Protein AF-R6CWD0-F1 (afdb_monomer)

Structure (mmCIF, N/CA/C/O backbone):
data_AF-R6CWD0-F1
#
_entry.id   AF-R6CWD0-F1
#
loop_
_atom_site.group_PDB
_atom_site.id
_atom_site.type_symbol
_atom_site.label_atom_id
_atom_site.label_alt_id
_atom_site.label_comp_id
_atom_site.label_asym_id
_atom_site.label_entity_id
_atom_site.label_seq_id
_atom_site.pdbx_PDB_ins_code
_atom_site.Cartn_x
_atom_site.Cartn_y
_atom_site.Cartn_z
_atom_site.occupancy
_atom_site.B_iso_or_equiv
_atom_site.auth_seq_id
_atom_site.auth_comp_id
_atom_site.auth_asym_id
_atom_site.auth_atom_id
_atom_site.pdbx_PDB_model_num
ATOM 1 N N . MET A 1 1 ? -13.264 2.470 12.936 1.00 75.94 1 MET A N 1
ATOM 2 C CA . MET A 1 1 ? -13.273 1.839 11.594 1.00 75.94 1 MET A CA 1
ATOM 3 C C . MET A 1 1 ? -12.064 2.262 10.754 1.00 75.94 1 MET A C 1
ATOM 5 O O . MET A 1 1 ? -11.266 1.395 10.431 1.00 75.94 1 MET A O 1
ATOM 9 N N . ILE A 1 2 ? -11.847 3.561 10.481 1.00 90.50 2 ILE A N 1
ATOM 10 C CA . ILE A 1 2 ? -10.693 4.047 9.684 1.00 90.50 2 ILE A CA 1
ATOM 11 C C . ILE A 1 2 ? -9.314 3.658 10.255 1.00 90.50 2 ILE A C 1
ATOM 13 O O . ILE A 1 2 ? -8.364 3.412 9.517 1.00 90.50 2 ILE A O 1
ATOM 17 N N . GLU A 1 3 ? -9.213 3.542 11.579 1.00 93.00 3 GLU A N 1
ATOM 18 C CA . GLU A 1 3 ? -7.968 3.185 12.265 1.00 93.00 3 GLU A CA 1
ATOM 19 C C . GLU A 1 3 ? -7.452 1.784 11.914 1.00 93.00 3 GLU A C 1
ATOM 21 O O . GLU A 1 3 ? -6.243 1.574 11.936 1.00 93.00 3 GLU A O 1
ATOM 26 N N . LEU A 1 4 ? -8.337 0.840 11.566 1.00 95.62 4 LEU A N 1
ATOM 27 C CA . LEU A 1 4 ? -7.932 -0.504 11.142 1.00 95.62 4 LEU A CA 1
ATOM 28 C C . LEU A 1 4 ? -7.201 -0.446 9.797 1.00 95.62 4 LEU A C 1
ATOM 30 O O . LEU A 1 4 ? -6.088 -0.956 9.691 1.00 95.62 4 LEU A O 1
ATOM 34 N N . TYR A 1 5 ? -7.759 0.286 8.828 1.00 97.19 5 TYR A N 1
ATOM 35 C CA . TYR A 1 5 ? -7.121 0.523 7.531 1.00 97.19 5 TYR A CA 1
ATOM 36 C C . TYR A 1 5 ? -5.770 1.225 7.684 1.00 97.19 5 TYR A C 1
ATOM 38 O O . TYR A 1 5 ? -4.818 0.860 7.000 1.00 97.19 5 TYR A O 1
ATOM 46 N N . ALA A 1 6 ? -5.667 2.212 8.584 1.00 97.38 6 ALA A N 1
ATOM 47 C CA . ALA A 1 6 ? -4.416 2.929 8.834 1.00 97.38 6 ALA A CA 1
ATOM 48 C C . ALA A 1 6 ? -3.348 2.035 9.487 1.00 97.38 6 ALA A C 1
ATOM 50 O O . ALA A 1 6 ? -2.187 2.068 9.082 1.00 97.38 6 ALA A O 1
ATOM 51 N N . LYS A 1 7 ? -3.724 1.227 10.488 1.00 96.38 7 LYS A N 1
ATOM 52 C CA . LYS A 1 7 ? -2.813 0.273 11.143 1.00 96.38 7 LYS A CA 1
ATOM 53 C C . LYS A 1 7 ? -2.303 -0.770 10.152 1.00 96.38 7 LYS A C 1
ATOM 55 O O . LYS A 1 7 ? -1.102 -1.019 10.103 1.00 96.38 7 LYS A O 1
ATOM 60 N N . GLU A 1 8 ? -3.193 -1.331 9.335 1.00 97.69 8 GLU A N 1
ATOM 61 C CA . GLU A 1 8 ? -2.829 -2.304 8.302 1.00 97.69 8 GLU A CA 1
ATOM 62 C C . GLU A 1 8 ? -1.923 -1.684 7.224 1.00 97.69 8 GLU A C 1
ATOM 64 O O . GLU A 1 8 ? -0.911 -2.284 6.865 1.00 97.69 8 GLU A O 1
ATOM 69 N N . PHE A 1 9 ? -2.218 -0.457 6.774 1.00 98.25 9 PHE A N 1
ATOM 70 C CA . PHE A 1 9 ? -1.384 0.270 5.809 1.00 98.25 9 PHE A CA 1
ATOM 71 C C . PHE A 1 9 ? 0.041 0.497 6.333 1.00 98.25 9 PHE A C 1
ATOM 73 O O . PHE A 1 9 ? 1.012 0.193 5.637 1.00 98.25 9 PHE A O 1
ATOM 80 N N . VAL A 1 10 ? 0.177 0.976 7.577 1.00 98.12 10 VAL A N 1
ATOM 81 C CA . VAL A 1 10 ? 1.486 1.187 8.220 1.00 98.12 10 VAL A CA 1
ATOM 82 C C . VAL A 1 10 ? 2.232 -0.140 8.382 1.00 98.12 10 VAL A C 1
ATOM 84 O O . VAL A 1 10 ? 3.405 -0.229 8.019 1.00 98.12 10 VAL A O 1
ATOM 87 N N . ALA A 1 11 ? 1.561 -1.189 8.867 1.00 97.94 11 ALA A N 1
ATOM 88 C CA . ALA A 1 11 ? 2.179 -2.498 9.071 1.00 97.94 11 ALA A CA 1
ATOM 89 C C . ALA A 1 11 ? 2.714 -3.101 7.761 1.00 97.94 11 ALA A C 1
ATOM 91 O O . ALA A 1 11 ? 3.857 -3.564 7.716 1.00 97.94 11 ALA A O 1
ATOM 92 N N . ILE A 1 12 ? 1.920 -3.056 6.686 1.00 98.31 12 ILE A N 1
ATOM 93 C CA . ILE A 1 12 ? 2.325 -3.564 5.370 1.00 98.31 12 ILE A CA 1
ATOM 94 C C . ILE A 1 12 ? 3.450 -2.713 4.784 1.00 98.31 12 ILE A C 1
ATOM 9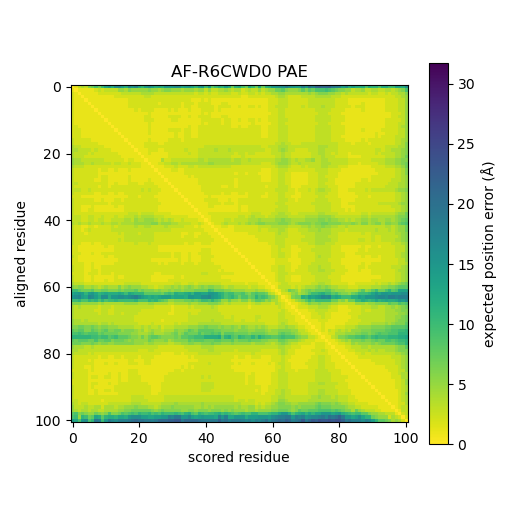6 O O . ILE A 1 12 ? 4.443 -3.269 4.320 1.00 98.31 12 ILE A O 1
ATOM 100 N N . GLY A 1 13 ? 3.355 -1.383 4.830 1.00 98.31 13 GLY A N 1
ATOM 101 C CA . GLY A 1 13 ? 4.413 -0.539 4.278 1.00 98.31 13 GLY A CA 1
ATOM 102 C C . GLY A 1 13 ? 5.751 -0.702 5.011 1.00 98.31 13 GLY A C 1
ATOM 103 O O . GLY A 1 13 ? 6.777 -0.833 4.349 1.00 98.31 13 GLY A O 1
ATOM 104 N N . ARG A 1 14 ? 5.754 -0.840 6.348 1.00 98.06 14 ARG A N 1
ATOM 105 C CA . ARG A 1 14 ? 6.967 -1.170 7.128 1.00 98.06 14 ARG A CA 1
ATOM 106 C C . ARG A 1 14 ? 7.500 -2.571 6.824 1.00 98.06 14 ARG A C 1
ATOM 108 O O . ARG A 1 14 ? 8.710 -2.791 6.798 1.00 98.06 14 ARG A O 1
ATOM 115 N N . TYR A 1 15 ? 6.621 -3.542 6.579 1.00 98.25 15 TYR A N 1
ATOM 116 C CA . TYR A 1 15 ? 7.036 -4.865 6.109 1.00 98.25 15 TYR A CA 1
ATOM 117 C C . TYR A 1 15 ? 7.747 -4.787 4.749 1.00 98.25 15 TYR A C 1
ATOM 119 O O . TYR A 1 15 ? 8.825 -5.356 4.605 1.00 98.25 15 TYR A O 1
ATOM 127 N N . LEU A 1 16 ? 7.203 -4.038 3.786 1.00 98.19 16 LEU A N 1
ATOM 128 C CA . LEU A 1 16 ? 7.806 -3.866 2.459 1.00 98.19 16 LEU A CA 1
ATOM 129 C C . LEU A 1 16 ? 9.111 -3.062 2.495 1.00 98.19 16 LEU A C 1
ATOM 131 O O . LEU A 1 16 ? 10.048 -3.386 1.767 1.00 98.19 16 LEU A O 1
ATOM 135 N N . GLU A 1 17 ? 9.191 -2.052 3.358 1.00 97.94 17 GLU A N 1
ATOM 136 C CA . GLU A 1 17 ? 10.416 -1.292 3.614 1.00 97.94 17 GLU A CA 1
ATOM 137 C C . GLU A 1 17 ? 11.551 -2.201 4.092 1.00 97.94 17 GLU A C 1
ATOM 139 O O . GLU A 1 17 ? 12.626 -2.193 3.497 1.00 97.94 17 GLU A O 1
ATOM 144 N N . ARG A 1 18 ? 11.289 -3.077 5.071 1.00 98.06 18 ARG A N 1
ATOM 145 C CA . ARG A 1 18 ? 12.274 -4.070 5.540 1.00 98.06 18 ARG A CA 1
ATOM 146 C C . ARG A 1 18 ? 12.693 -5.078 4.467 1.00 98.06 18 ARG A C 1
ATOM 148 O O . ARG A 1 18 ? 13.769 -5.651 4.570 1.00 98.06 18 ARG A O 1
ATOM 155 N N . GLN A 1 19 ? 11.871 -5.289 3.440 1.00 97.25 19 GLN A N 1
ATOM 156 C CA . GLN A 1 19 ? 12.207 -6.127 2.283 1.00 97.25 19 GLN A CA 1
ATOM 157 C C . GLN A 1 19 ? 12.980 -5.382 1.184 1.00 97.25 19 GLN A C 1
ATOM 159 O O . GLN A 1 19 ? 13.214 -5.956 0.122 1.00 97.25 19 GLN A O 1
ATOM 164 N N . GLY A 1 20 ? 13.325 -4.105 1.377 1.00 96.88 20 GLY A N 1
ATOM 165 C CA . GLY A 1 20 ? 13.997 -3.302 0.353 1.00 96.88 20 GLY A CA 1
ATOM 166 C C . GLY A 1 20 ? 13.109 -2.972 -0.853 1.00 96.88 20 GLY A C 1
ATOM 167 O O . GLY A 1 20 ? 13.612 -2.635 -1.921 1.00 96.88 20 GLY A O 1
ATOM 168 N N . LYS A 1 21 ? 11.776 -3.054 -0.715 1.00 96.69 21 LYS A N 1
ATOM 169 C CA . LYS A 1 21 ? 10.821 -2.813 -1.817 1.00 96.69 21 LYS A CA 1
ATOM 170 C C . LYS A 1 21 ? 10.441 -1.340 -2.002 1.00 96.69 21 LYS A C 1
ATOM 172 O O . LYS A 1 21 ? 9.514 -1.032 -2.755 1.00 96.69 21 LYS A O 1
ATOM 177 N N . VAL A 1 22 ? 11.138 -0.426 -1.327 1.00 97.31 22 VAL A N 1
ATOM 178 C CA . VAL A 1 22 ? 10.901 1.019 -1.418 1.00 97.31 22 VAL A CA 1
ATOM 179 C C . VAL A 1 22 ? 11.746 1.621 -2.531 1.00 97.31 22 VAL A C 1
ATOM 181 O O . VAL A 1 22 ? 12.965 1.484 -2.558 1.00 97.31 22 VAL A O 1
ATOM 184 N N . ARG A 1 23 ? 11.087 2.314 -3.460 1.00 95.00 23 ARG A N 1
ATOM 185 C CA . ARG A 1 23 ? 11.712 2.992 -4.597 1.00 95.00 23 ARG A CA 1
ATOM 186 C C . ARG A 1 23 ? 11.067 4.361 -4.788 1.00 95.00 23 ARG A C 1
ATOM 188 O O . ARG A 1 23 ? 9.849 4.467 -4.913 1.00 95.00 23 ARG A O 1
ATOM 195 N N . LYS A 1 24 ? 11.890 5.416 -4.821 1.00 93.94 24 LYS A N 1
ATOM 196 C CA . LYS A 1 24 ? 11.461 6.813 -5.051 1.00 93.94 24 LYS A CA 1
ATOM 197 C C . LYS A 1 24 ? 10.291 7.257 -4.148 1.00 93.94 24 LYS A C 1
ATOM 199 O O . LYS A 1 24 ? 9.333 7.850 -4.632 1.00 93.94 24 LYS A O 1
ATOM 204 N N . GLY A 1 25 ? 10.345 6.927 -2.855 1.00 96.81 25 GLY A N 1
ATOM 205 C CA . GLY A 1 25 ? 9.312 7.308 -1.879 1.00 96.81 25 GLY A CA 1
ATOM 206 C C . GLY A 1 25 ? 8.032 6.462 -1.904 1.00 96.81 25 GLY A C 1
ATOM 207 O O . GLY A 1 25 ? 7.060 6.817 -1.241 1.00 96.81 25 GLY A O 1
ATOM 208 N N . TYR A 1 26 ? 8.018 5.341 -2.634 1.00 98.19 26 TYR A N 1
ATOM 209 C CA . TYR A 1 26 ? 6.895 4.404 -2.656 1.00 98.19 26 TYR A CA 1
ATOM 210 C C . TYR A 1 26 ? 7.349 2.982 -2.344 1.00 98.19 26 TYR A C 1
ATOM 212 O O . TYR A 1 26 ? 8.337 2.520 -2.913 1.00 98.19 26 TYR A O 1
ATOM 220 N N . ALA A 1 27 ? 6.597 2.256 -1.518 1.00 98.25 27 ALA A N 1
ATOM 221 C CA . ALA A 1 27 ? 6.726 0.803 -1.442 1.00 98.25 27 ALA A CA 1
ATOM 222 C C . ALA A 1 27 ? 5.936 0.157 -2.589 1.00 98.25 27 ALA A C 1
ATOM 224 O O . ALA A 1 27 ? 4.771 0.492 -2.818 1.00 98.25 27 ALA A O 1
ATOM 225 N N . LEU A 1 28 ? 6.583 -0.750 -3.325 1.00 97.75 28 LEU A N 1
ATOM 226 C CA . LEU A 1 28 ? 6.017 -1.394 -4.513 1.00 97.75 28 LEU A CA 1
ATOM 227 C C . LEU A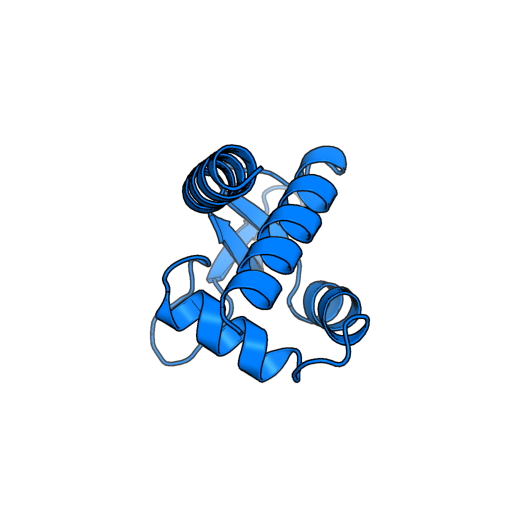 1 28 ? 5.699 -2.865 -4.239 1.00 97.75 28 LEU A C 1
ATOM 229 O O . LEU A 1 28 ? 6.548 -3.620 -3.764 1.00 97.75 28 LEU A O 1
ATOM 233 N N . ILE A 1 29 ? 4.477 -3.281 -4.567 1.00 97.94 29 ILE A N 1
ATOM 234 C CA . ILE A 1 29 ? 4.021 -4.668 -4.427 1.00 97.94 29 ILE A CA 1
ATOM 235 C C . ILE A 1 29 ? 3.035 -5.031 -5.541 1.00 97.94 29 ILE A C 1
ATOM 237 O O . ILE A 1 29 ? 2.241 -4.199 -5.982 1.00 97.94 29 ILE A O 1
ATOM 241 N N . GLU A 1 30 ? 3.108 -6.265 -6.035 1.00 97.06 30 GLU A N 1
ATOM 242 C CA . GLU A 1 30 ? 2.137 -6.792 -6.994 1.00 97.06 30 GLU A CA 1
ATOM 243 C C . GLU A 1 30 ? 0.765 -6.943 -6.329 1.00 97.06 30 GLU A C 1
ATOM 245 O O . GLU A 1 30 ? 0.667 -7.341 -5.167 1.00 97.06 30 GLU A O 1
ATOM 250 N N . LYS A 1 31 ? -0.310 -6.644 -7.068 1.00 96.44 31 LYS A N 1
ATOM 251 C CA . LYS A 1 31 ? -1.676 -6.628 -6.519 1.00 96.44 31 LYS A CA 1
ATOM 252 C C . LYS A 1 31 ? -2.047 -7.946 -5.832 1.00 96.44 31 LYS A C 1
ATOM 254 O O . LYS A 1 31 ? -2.481 -7.906 -4.689 1.00 96.44 31 LYS A O 1
ATOM 259 N N . GLY A 1 32 ? -1.795 -9.087 -6.477 1.00 96.94 32 GLY A N 1
ATOM 260 C CA . GLY A 1 32 ? -2.121 -10.400 -5.909 1.00 96.94 32 GLY A CA 1
ATOM 261 C C . GLY A 1 32 ? -1.371 -10.693 -4.606 1.00 96.94 32 GLY A C 1
ATOM 262 O O . GLY A 1 32 ? -1.967 -11.155 -3.638 1.00 96.94 32 GLY A O 1
ATOM 263 N N . SER A 1 33 ? -0.080 -10.349 -4.521 1.00 97.69 33 SER A N 1
ATOM 264 C CA . SER A 1 33 ? 0.679 -10.503 -3.273 1.00 97.69 33 SER A CA 1
ATOM 265 C C . SER A 1 33 ? 0.153 -9.603 -2.156 1.00 97.69 33 SER A C 1
ATOM 267 O O . SER A 1 33 ? 0.179 -9.995 -0.992 1.00 97.69 33 SER A O 1
ATOM 269 N N . LEU A 1 34 ? -0.307 -8.395 -2.494 1.00 98.00 34 LEU A N 1
ATOM 270 C CA . LEU A 1 34 ? -0.911 -7.492 -1.520 1.00 98.00 34 LEU A CA 1
ATOM 271 C C . LEU A 1 34 ? -2.274 -8.008 -1.047 1.00 98.00 34 LEU A C 1
ATOM 273 O O . LEU A 1 34 ? -2.536 -7.971 0.149 1.00 98.00 34 LEU A O 1
ATOM 277 N N . GLU A 1 35 ? -3.108 -8.527 -1.948 1.00 97.38 35 GLU A N 1
ATOM 278 C CA . GLU A 1 35 ? -4.404 -9.129 -1.605 1.00 97.38 35 GLU A CA 1
ATOM 279 C C . GLU A 1 35 ? -4.229 -10.270 -0.592 1.00 97.38 35 GLU A C 1
ATOM 281 O O . GLU A 1 35 ? -4.875 -10.246 0.450 1.00 97.38 35 GLU A O 1
ATOM 286 N N . VA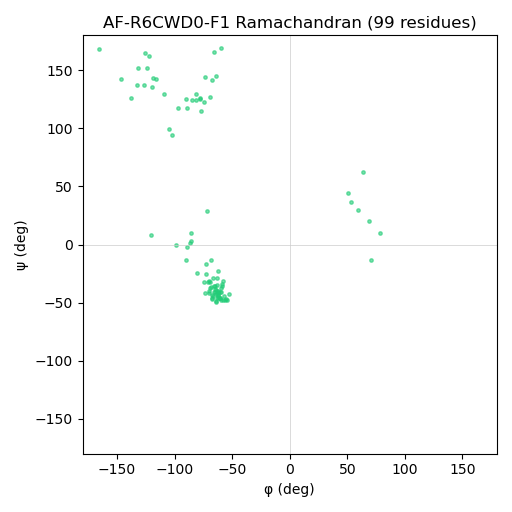L A 1 36 ? -3.233 -11.146 -0.784 1.00 97.06 36 VAL A N 1
ATOM 287 C CA . VAL A 1 36 ? -2.887 -12.206 0.187 1.00 97.06 36 VAL A CA 1
ATOM 288 C C . VAL A 1 36 ? -2.524 -11.658 1.575 1.00 97.06 36 VAL A C 1
ATOM 290 O O . VAL A 1 36 ? -2.818 -12.298 2.584 1.00 97.06 36 VAL A O 1
ATOM 293 N N . LEU A 1 37 ? -1.867 -10.496 1.665 1.00 97.38 37 LEU A N 1
ATOM 294 C CA . LEU A 1 37 ? -1.563 -9.867 2.958 1.00 97.38 37 LEU A CA 1
ATOM 295 C C . LEU A 1 37 ? -2.816 -9.259 3.595 1.00 97.38 37 LEU A C 1
ATOM 297 O O . LEU A 1 37 ? -3.006 -9.390 4.803 1.00 97.38 37 LEU A O 1
ATOM 301 N N . LEU A 1 38 ? -3.652 -8.606 2.788 1.00 97.56 38 LEU A N 1
ATOM 302 C CA . LEU A 1 38 ? -4.872 -7.936 3.233 1.00 97.56 38 LEU A CA 1
ATOM 303 C C . LEU A 1 38 ? -5.949 -8.926 3.678 1.00 97.56 38 LEU A C 1
ATOM 305 O O . LEU A 1 38 ? -6.653 -8.661 4.652 1.00 97.56 38 LEU A O 1
ATOM 309 N N . ASP A 1 39 ? -6.071 -10.067 3.008 1.00 96.38 39 ASP A N 1
ATOM 310 C CA . ASP A 1 39 ? -7.091 -11.073 3.316 1.00 96.38 39 ASP A CA 1
ATOM 311 C C . ASP A 1 39 ? -6.851 -11.764 4.670 1.00 96.38 39 ASP A C 1
ATOM 313 O O . ASP A 1 39 ? -7.769 -12.370 5.217 1.00 96.38 39 ASP A O 1
ATOM 317 N N . ARG A 1 40 ? -5.658 -11.612 5.271 1.00 94.31 40 ARG A N 1
ATOM 318 C CA . ARG A 1 40 ? -5.361 -12.101 6.633 1.00 94.31 40 ARG A CA 1
ATOM 319 C C . ARG A 1 40 ? -6.146 -11.371 7.718 1.00 94.31 40 ARG A C 1
ATOM 321 O O . ARG A 1 40 ? -6.388 -11.932 8.781 1.00 94.31 40 ARG A O 1
ATOM 328 N N . ASN A 1 41 ? -6.507 -10.113 7.480 1.00 90.00 41 ASN A N 1
ATOM 329 C CA . ASN A 1 41 ? -7.253 -9.318 8.445 1.00 90.00 41 ASN A CA 1
ATOM 330 C C . ASN A 1 41 ? -8.723 -9.274 8.006 1.00 90.00 41 ASN A C 1
ATOM 332 O O . ASN A 1 41 ? -9.109 -8.422 7.208 1.00 90.00 41 ASN A O 1
ATOM 336 N N . HIS A 1 42 ? -9.548 -10.176 8.537 1.00 91.88 42 HIS A N 1
ATOM 337 C CA 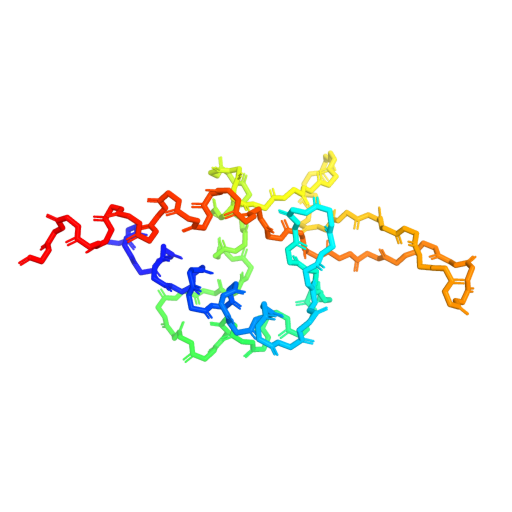. HIS A 1 42 ? -10.939 -10.434 8.122 1.00 91.88 42 HIS A CA 1
ATOM 338 C C . HIS A 1 42 ? -11.972 -9.345 8.489 1.00 91.88 42 HIS A C 1
ATOM 340 O O . HIS A 1 42 ? -13.140 -9.645 8.711 1.00 91.88 42 HIS A O 1
ATOM 346 N N . TYR A 1 43 ? -11.566 -8.077 8.584 1.00 95.62 43 TYR A N 1
ATOM 347 C CA . TYR A 1 43 ? -12.479 -6.972 8.906 1.00 95.62 43 TYR A CA 1
ATOM 348 C C . TYR A 1 43 ? -13.119 -6.327 7.667 1.00 95.62 43 TYR A C 1
ATOM 350 O O . TYR A 1 43 ? -14.051 -5.541 7.808 1.00 95.62 43 TYR A O 1
ATOM 358 N N . ASP A 1 44 ? -12.595 -6.623 6.475 1.00 96.50 44 ASP A N 1
ATOM 359 C CA . ASP A 1 44 ? -13.113 -6.185 5.179 1.00 96.50 44 ASP A CA 1
ATOM 360 C C . ASP A 1 44 ? -12.460 -7.019 4.055 1.00 96.50 44 ASP A C 1
ATOM 362 O O . ASP A 1 44 ? -11.467 -7.715 4.283 1.00 96.50 44 ASP A O 1
ATOM 366 N N . THR A 1 45 ? -12.980 -6.931 2.834 1.00 96.38 45 THR A N 1
ATOM 367 C CA . THR A 1 45 ? -12.384 -7.542 1.636 1.00 96.38 45 THR A CA 1
ATOM 368 C C . THR A 1 45 ? -11.142 -6.775 1.177 1.00 96.38 45 THR A C 1
ATOM 370 O O . THR A 1 45 ? -11.109 -5.540 1.221 1.00 96.38 45 THR A O 1
ATOM 373 N N . SER A 1 46 ? -10.128 -7.475 0.660 1.00 96.88 46 SER A N 1
ATOM 374 C CA . SER A 1 46 ? -8.921 -6.845 0.096 1.00 96.88 46 SER A CA 1
ATOM 375 C C . SER A 1 46 ? -9.234 -5.779 -0.960 1.00 96.88 46 SER A C 1
ATOM 377 O O . SER A 1 46 ? -8.674 -4.682 -0.922 1.00 96.88 46 SER A O 1
ATOM 379 N N . ASN A 1 47 ? -10.188 -6.041 -1.857 1.00 95.19 47 ASN A N 1
ATOM 380 C CA . ASN A 1 47 ? -10.600 -5.078 -2.879 1.00 95.19 47 ASN A CA 1
ATOM 381 C C . ASN A 1 47 ? -11.196 -3.791 -2.277 1.00 95.19 47 ASN A C 1
ATOM 383 O O . ASN A 1 47 ? -10.869 -2.695 -2.734 1.00 95.19 47 ASN A O 1
ATOM 387 N N . ASN A 1 48 ? -12.053 -3.892 -1.255 1.00 96.44 48 ASN A N 1
ATOM 388 C CA . ASN A 1 48 ? -12.655 -2.707 -0.639 1.00 96.44 48 ASN A CA 1
ATOM 389 C C . ASN A 1 48 ? -11.624 -1.890 0.156 1.00 96.44 48 ASN A C 1
ATOM 391 O O . ASN A 1 48 ? -11.564 -0.669 0.003 1.00 96.44 48 ASN A O 1
ATOM 395 N N . LYS A 1 49 ? -10.714 -2.556 0.876 1.00 97.81 49 LYS A N 1
ATOM 396 C CA . LYS A 1 49 ? -9.566 -1.903 1.530 1.00 97.81 49 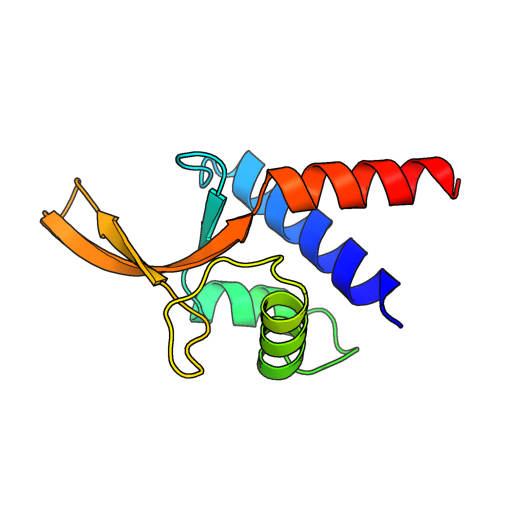LYS A CA 1
ATOM 397 C C . LYS A 1 49 ? -8.724 -1.096 0.541 1.00 97.81 49 LYS A C 1
ATOM 399 O O . LYS A 1 49 ? -8.416 0.068 0.797 1.00 97.81 49 LYS A O 1
ATOM 404 N N . LEU A 1 50 ? -8.402 -1.673 -0.619 1.00 96.81 50 LEU A N 1
ATOM 405 C CA . LEU A 1 50 ? -7.644 -0.979 -1.666 1.00 96.81 50 LEU A CA 1
ATOM 406 C C . LEU A 1 50 ? -8.413 0.206 -2.263 1.00 96.81 50 LEU A C 1
ATOM 408 O O . LEU A 1 50 ? -7.812 1.250 -2.523 1.00 96.81 50 LEU A O 1
ATOM 412 N N . LYS A 1 51 ? -9.733 0.085 -2.450 1.00 95.75 51 LYS A N 1
ATOM 413 C CA . LYS A 1 51 ? -10.582 1.209 -2.882 1.00 95.75 51 LYS A CA 1
ATOM 414 C C . LYS A 1 51 ? -10.576 2.346 -1.862 1.00 95.75 51 LYS A C 1
ATOM 416 O O . LYS A 1 51 ? -10.469 3.503 -2.261 1.00 95.75 51 LYS A O 1
ATOM 421 N N . ILE A 1 52 ? -10.621 2.028 -0.570 1.00 96.69 52 ILE A N 1
ATOM 422 C CA . ILE A 1 52 ? -10.528 3.017 0.511 1.00 96.69 52 ILE A CA 1
ATOM 423 C C . ILE A 1 52 ? -9.158 3.700 0.494 1.00 96.69 52 ILE A C 1
ATOM 425 O O . ILE A 1 52 ? -9.086 4.928 0.473 1.00 96.69 52 ILE A O 1
ATOM 429 N N . TRP A 1 53 ? -8.065 2.939 0.413 1.00 97.56 53 TRP A N 1
ATOM 430 C CA . TRP A 1 53 ? -6.717 3.512 0.317 1.00 97.56 53 TRP A CA 1
ATOM 431 C C . TRP A 1 53 ? -6.541 4.399 -0.918 1.00 97.56 53 TRP A C 1
ATOM 433 O O . TRP A 1 53 ? -5.893 5.443 -0.835 1.00 97.56 53 TRP A O 1
ATOM 443 N N . LYS A 1 54 ? -7.146 4.027 -2.052 1.00 96.38 54 LYS A N 1
ATOM 444 C CA . LYS A 1 54 ? -7.183 4.868 -3.253 1.00 96.38 54 LYS A CA 1
ATOM 445 C C . LYS A 1 54 ? -7.962 6.160 -3.011 1.00 96.38 54 LYS A C 1
ATOM 447 O O . LYS A 1 54 ? -7.450 7.233 -3.319 1.00 96.38 54 LYS A O 1
ATOM 452 N N . ALA A 1 55 ? -9.169 6.071 -2.451 1.00 95.31 55 ALA A N 1
ATOM 453 C CA . ALA A 1 55 ? -10.017 7.233 -2.175 1.00 95.31 55 ALA A CA 1
ATOM 454 C C . ALA A 1 55 ? -9.324 8.243 -1.244 1.00 95.31 55 ALA A C 1
ATOM 456 O O . ALA A 1 55 ? -9.463 9.451 -1.417 1.00 95.31 55 ALA A O 1
ATOM 457 N N . LEU A 1 56 ? -8.512 7.746 -0.309 1.00 96.06 56 LEU A N 1
ATOM 458 C CA . LEU A 1 56 ? -7.734 8.555 0.629 1.00 96.06 56 LEU A CA 1
ATOM 459 C C . LEU A 1 56 ? -6.364 8.997 0.090 1.00 96.06 56 LEU A C 1
ATOM 461 O O . LEU A 1 56 ? -5.618 9.662 0.805 1.00 96.06 56 LEU A O 1
ATOM 465 N N . LYS A 1 57 ? -6.021 8.648 -1.158 1.00 96.25 57 LYS A N 1
ATOM 466 C CA . LYS A 1 57 ? -4.727 8.952 -1.797 1.00 96.25 57 LYS A CA 1
ATOM 467 C C . LYS A 1 57 ? -3.514 8.366 -1.053 1.00 96.25 57 LYS A C 1
ATOM 469 O O . LYS A 1 57 ? -2.416 8.917 -1.107 1.00 96.25 57 LYS A O 1
ATOM 474 N N . TRP A 1 58 ? -3.696 7.239 -0.364 1.00 97.94 58 TRP A N 1
ATOM 475 C CA . TRP A 1 58 ? -2.614 6.513 0.318 1.00 97.94 58 TRP A CA 1
ATOM 476 C C . TRP A 1 58 ? -1.802 5.648 -0.646 1.00 97.94 58 TRP A C 1
ATOM 478 O O . TRP A 1 58 ? -0.631 5.354 -0.397 1.00 97.94 58 TRP A O 1
ATOM 488 N N . ILE A 1 59 ? -2.416 5.267 -1.766 1.00 97.56 59 ILE A N 1
ATOM 489 C CA . ILE A 1 59 ? -1.757 4.586 -2.876 1.00 97.56 59 ILE A CA 1
ATOM 490 C C . ILE A 1 59 ? -1.796 5.448 -4.140 1.00 97.56 59 ILE A C 1
ATOM 492 O O . ILE A 1 59 ? -2.790 6.118 -4.415 1.00 97.56 59 ILE A O 1
ATOM 496 N N . ASP A 1 60 ? -0.712 5.421 -4.913 1.00 95.31 60 ASP A N 1
ATOM 497 C CA . ASP A 1 60 ? -0.630 6.060 -6.230 1.00 95.31 60 ASP A CA 1
ATOM 498 C C . ASP A 1 60 ? -1.087 5.065 -7.307 1.00 95.31 60 ASP A C 1
ATOM 500 O O . ASP A 1 60 ? -0.483 4.005 -7.495 1.00 95.31 60 ASP A O 1
ATOM 504 N N . THR A 1 61 ? -2.169 5.403 -8.005 1.00 92.19 61 THR A N 1
ATOM 505 C CA . THR A 1 61 ? -2.794 4.557 -9.029 1.00 92.19 61 THR A CA 1
ATOM 506 C C . THR A 1 61 ? -2.847 5.282 -10.368 1.00 92.19 61 THR A C 1
ATOM 508 O O . THR A 1 61 ? -2.744 6.505 -10.435 1.00 92.19 61 THR A O 1
ATOM 511 N N . GLU A 1 62 ? -3.048 4.538 -11.452 1.00 87.81 62 GLU A N 1
ATOM 512 C CA . GLU A 1 62 ? -3.474 5.144 -12.716 1.00 87.81 62 GLU A CA 1
ATOM 513 C C . GLU A 1 62 ? -4.883 5.753 -12.614 1.00 87.81 62 GLU A C 1
ATOM 515 O O . GLU A 1 62 ? -5.638 5.487 -11.665 1.00 87.81 62 GLU A O 1
ATOM 520 N N . ALA A 1 63 ? -5.220 6.580 -13.608 1.00 77.38 63 ALA A N 1
ATOM 521 C CA . ALA A 1 63 ? -6.582 7.045 -13.839 1.00 77.38 63 ALA A CA 1
ATOM 522 C C . ALA A 1 63 ? -7.540 5.857 -14.094 1.00 77.38 63 ALA A C 1
ATOM 524 O O . ALA A 1 63 ? -7.117 4.710 -14.255 1.00 77.38 63 ALA A O 1
ATOM 525 N N . ASP A 1 64 ? -8.843 6.135 -14.088 1.00 77.50 64 ASP A N 1
ATOM 526 C CA . ASP A 1 64 ? -9.900 5.202 -14.511 1.00 77.50 64 ASP A CA 1
ATOM 527 C C . ASP A 1 64 ? -10.040 3.932 -13.663 1.00 77.50 64 ASP A C 1
ATOM 529 O O . ASP A 1 64 ? -9.868 2.805 -14.123 1.00 77.50 64 ASP A O 1
ATOM 533 N N . GLY A 1 65 ? -10.366 4.092 -12.376 1.00 78.88 65 GLY A N 1
ATOM 534 C CA . GLY A 1 65 ? -10.804 2.964 -11.537 1.00 78.88 65 GLY A CA 1
ATOM 535 C C . GLY A 1 65 ? -9.724 1.932 -11.169 1.00 78.88 65 GLY A C 1
ATOM 536 O O . GLY A 1 65 ? -9.919 1.186 -10.213 1.00 78.88 65 GLY A O 1
ATOM 537 N N . ARG A 1 66 ? -8.549 1.946 -11.813 1.00 90.94 66 ARG A N 1
ATOM 538 C CA . ARG A 1 66 ? -7.438 1.014 -11.550 1.00 90.94 66 ARG A CA 1
ATOM 539 C C . ARG A 1 66 ? -6.869 1.161 -10.137 1.00 90.94 66 ARG A C 1
ATOM 541 O O . ARG A 1 66 ? -6.797 2.265 -9.601 1.00 90.94 66 ARG A O 1
ATOM 548 N N . LEU A 1 67 ? -6.443 0.043 -9.547 1.00 94.81 67 LEU A N 1
ATOM 549 C CA . LEU A 1 67 ? -5.791 -0.020 -8.226 1.00 94.81 67 LEU A CA 1
ATOM 550 C C . LEU A 1 67 ? -4.259 -0.117 -8.318 1.00 94.81 67 LEU A C 1
ATOM 552 O O . LEU A 1 67 ? -3.576 -0.180 -7.301 1.00 94.81 67 LEU A O 1
ATOM 556 N N . THR A 1 68 ? -3.717 -0.140 -9.535 1.00 96.19 68 THR A N 1
ATOM 557 C CA . THR A 1 68 ? -2.286 -0.283 -9.822 1.00 96.19 68 THR A CA 1
ATOM 558 C C . THR A 1 68 ? -1.789 0.855 -10.706 1.00 96.19 68 THR A C 1
ATOM 560 O O . THR A 1 68 ? -2.580 1.538 -11.361 1.00 96.19 68 THR A O 1
ATOM 563 N N . LYS A 1 69 ? -0.468 1.012 -10.772 1.00 95.44 69 LYS A N 1
ATOM 564 C CA . LYS A 1 69 ? 0.239 1.896 -11.698 1.00 95.44 69 LYS A CA 1
ATOM 565 C C . LYS A 1 69 ? 1.402 1.158 -12.343 1.00 95.44 69 LYS A C 1
ATOM 567 O O . LYS A 1 69 ? 2.117 0.421 -11.659 1.00 95.44 69 LYS A O 1
ATOM 572 N N . ARG A 1 70 ? 1.592 1.341 -13.650 1.00 95.38 70 ARG A N 1
ATOM 573 C CA . ARG A 1 70 ? 2.730 0.759 -14.368 1.00 95.38 70 ARG A CA 1
ATOM 574 C C . ARG A 1 70 ? 4.032 1.433 -13.934 1.00 95.38 70 ARG A C 1
ATOM 576 O O . ARG A 1 70 ? 4.161 2.655 -13.981 1.00 95.38 70 ARG A O 1
ATOM 583 N N . VAL A 1 71 ? 5.005 0.625 -13.529 1.00 94.75 71 VAL A N 1
ATOM 584 C CA . VAL A 1 71 ? 6.366 1.052 -13.186 1.00 94.75 71 VAL A CA 1
ATOM 585 C C . VAL A 1 71 ? 7.330 0.332 -14.115 1.00 94.75 71 VAL A C 1
ATOM 587 O O . VAL A 1 71 ? 7.167 -0.858 -14.376 1.00 94.75 71 VAL A O 1
ATOM 590 N N . TYR A 1 72 ? 8.300 1.071 -14.645 1.00 94.50 72 TYR A N 1
ATOM 591 C CA . TYR A 1 72 ? 9.361 0.497 -15.461 1.00 94.50 72 TYR A CA 1
ATOM 592 C C . TYR A 1 72 ? 10.353 -0.261 -14.573 1.00 94.50 72 TYR A C 1
ATOM 594 O O . TYR A 1 72 ? 10.935 0.324 -13.655 1.00 94.50 72 TYR A O 1
ATOM 602 N N . GLU A 1 73 ? 10.536 -1.545 -14.855 1.00 92.75 73 GLU A N 1
ATOM 603 C CA . GLU A 1 73 ? 11.520 -2.417 -14.228 1.00 92.75 73 GLU A CA 1
ATOM 604 C C . GLU A 1 73 ? 12.764 -2.493 -15.119 1.00 92.75 73 GLU A C 1
ATOM 606 O O . GLU A 1 73 ? 12.717 -2.925 -16.270 1.00 92.75 73 GLU A O 1
ATOM 611 N N . GLY A 1 74 ? 13.898 -2.026 -14.590 1.00 88.19 74 GLY A N 1
ATOM 612 C CA . GLY A 1 74 ? 15.150 -1.961 -15.349 1.00 88.19 74 GLY A CA 1
ATOM 613 C C . GLY A 1 74 ? 15.795 -3.326 -15.589 1.00 88.19 74 GLY A C 1
ATOM 614 O O . GLY A 1 74 ? 16.517 -3.479 -16.563 1.00 88.19 74 GLY A O 1
ATOM 615 N N . ALA A 1 75 ? 15.521 -4.311 -14.728 1.00 88.38 75 ALA A N 1
ATOM 616 C CA . ALA A 1 75 ? 16.135 -5.637 -14.806 1.00 88.38 75 ALA A CA 1
ATOM 617 C C . ALA A 1 75 ? 15.638 -6.464 -16.003 1.00 88.38 75 ALA A C 1
ATOM 619 O O . ALA A 1 75 ? 16.394 -7.257 -16.553 1.00 88.38 75 ALA A O 1
ATOM 620 N N . ASP A 1 76 ? 14.378 -6.288 -16.404 1.00 91.31 76 ASP A N 1
ATOM 621 C CA . ASP A 1 76 ? 13.756 -7.022 -17.511 1.00 91.31 76 ASP A CA 1
ATOM 622 C C . ASP A 1 76 ? 13.261 -6.106 -18.643 1.00 91.31 76 ASP A C 1
ATOM 624 O O . ASP A 1 76 ? 12.599 -6.580 -19.568 1.00 91.31 76 ASP A O 1
ATOM 628 N N . HIS A 1 77 ? 13.592 -4.809 -18.581 1.00 92.81 77 HIS A N 1
ATOM 629 C CA . HIS A 1 77 ? 13.229 -3.773 -19.554 1.00 92.81 77 HIS A CA 1
ATOM 630 C C . HIS A 1 77 ? 11.723 -3.689 -19.850 1.00 92.81 77 HIS A C 1
ATOM 632 O O . HIS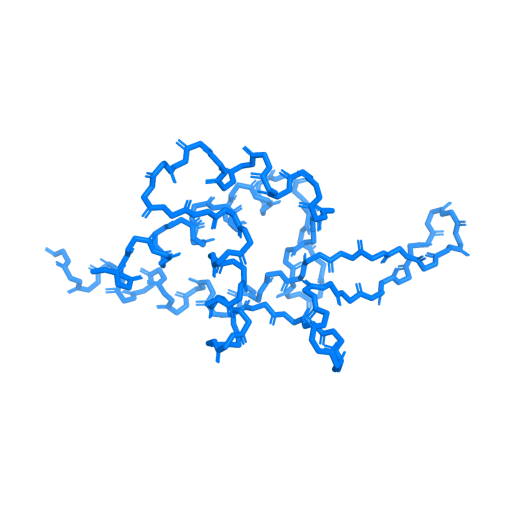 A 1 77 ? 11.307 -3.456 -20.989 1.00 92.81 77 HIS A O 1
ATOM 638 N N . ARG A 1 78 ? 10.872 -3.894 -18.836 1.00 95.62 78 ARG A N 1
ATOM 639 C CA . ARG A 1 78 ? 9.411 -3.949 -19.014 1.00 95.62 78 ARG A CA 1
ATOM 640 C C . ARG A 1 78 ? 8.668 -3.091 -18.004 1.00 95.62 78 ARG A C 1
ATOM 642 O O . ARG A 1 78 ? 9.090 -2.875 -16.877 1.00 95.62 78 ARG A O 1
ATOM 649 N N . TYR A 1 79 ? 7.491 -2.624 -18.409 1.00 95.25 79 TYR A N 1
ATOM 650 C CA . TYR A 1 79 ? 6.544 -1.999 -17.490 1.00 95.25 79 TYR A CA 1
ATOM 651 C C . TYR A 1 79 ? 5.684 -3.064 -16.814 1.00 95.25 79 TYR A C 1
ATOM 653 O O . TYR A 1 79 ? 4.975 -3.805 -17.501 1.00 95.25 79 TYR A O 1
ATOM 661 N N . ARG A 1 80 ? 5.679 -3.080 -15.480 1.00 94.75 80 ARG A N 1
ATOM 662 C CA . ARG A 1 80 ? 4.851 -3.981 -14.669 1.00 94.75 80 ARG A CA 1
ATOM 663 C C . ARG A 1 80 ? 3.874 -3.199 -13.783 1.00 94.75 80 ARG A C 1
ATO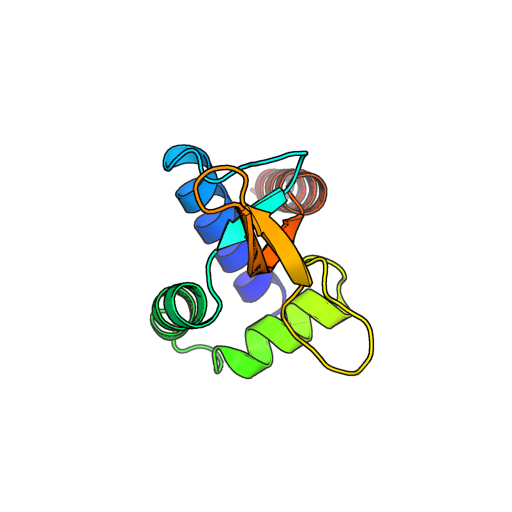M 665 O O . ARG A 1 80 ? 4.213 -2.109 -13.317 1.00 94.75 80 ARG A O 1
ATOM 672 N N . PRO A 1 81 ? 2.645 -3.699 -13.571 1.00 95.81 81 PRO A N 1
ATOM 673 C CA . PRO A 1 81 ? 1.675 -3.045 -12.701 1.00 95.81 81 PRO A CA 1
ATOM 674 C C . PRO A 1 81 ? 1.990 -3.312 -11.223 1.00 95.81 81 PRO A C 1
ATOM 676 O O . PRO A 1 81 ? 2.035 -4.460 -10.790 1.00 95.81 81 PRO A O 1
ATOM 679 N N . TYR A 1 82 ? 2.125 -2.247 -10.432 1.00 97.06 82 TYR A N 1
ATOM 680 C CA . TYR A 1 82 ? 2.294 -2.328 -8.978 1.00 97.06 82 TYR A CA 1
ATOM 681 C C . TYR A 1 82 ? 1.225 -1.523 -8.250 1.00 97.06 82 TYR A C 1
ATOM 683 O O . TYR A 1 82 ? 0.750 -0.503 -8.750 1.00 97.06 82 TYR A O 1
ATOM 691 N N . VAL A 1 83 ? 0.889 -1.941 -7.034 1.00 97.69 83 VAL A N 1
ATOM 692 C CA . VAL A 1 83 ? 0.279 -1.047 -6.050 1.00 97.69 83 VAL A CA 1
ATOM 693 C C . VAL A 1 83 ? 1.411 -0.250 -5.405 1.00 97.69 83 VAL A C 1
ATOM 695 O O . VAL A 1 83 ? 2.378 -0.828 -4.904 1.00 97.69 83 VAL A O 1
ATOM 698 N N . LYS A 1 84 ? 1.312 1.080 -5.460 1.00 97.75 84 LYS A N 1
ATOM 699 C CA . LYS A 1 84 ? 2.343 1.996 -4.964 1.00 97.75 84 LYS A CA 1
ATOM 700 C C . LYS A 1 84 ? 1.910 2.620 -3.644 1.00 97.75 84 LYS A C 1
ATOM 702 O O . LYS A 1 84 ? 1.149 3.583 -3.655 1.00 97.75 84 LYS A O 1
ATOM 707 N N . LEU A 1 85 ? 2.397 2.110 -2.520 1.00 98.50 85 LEU A N 1
ATOM 708 C CA . LEU A 1 85 ? 2.089 2.673 -1.203 1.00 98.50 85 LEU A CA 1
ATOM 709 C C . LEU A 1 85 ? 2.936 3.927 -0.977 1.00 98.50 85 LEU A C 1
ATOM 711 O O . LEU A 1 85 ? 4.157 3.875 -1.117 1.00 98.50 85 LEU A O 1
ATOM 715 N N . ASN A 1 86 ? 2.297 5.050 -0.651 1.00 98.38 86 ASN A N 1
ATOM 716 C CA . ASN A 1 86 ? 2.975 6.324 -0.426 1.00 98.38 86 ASN A CA 1
ATOM 717 C C . ASN A 1 86 ? 3.656 6.343 0.955 1.00 98.38 86 ASN A C 1
ATOM 719 O O . A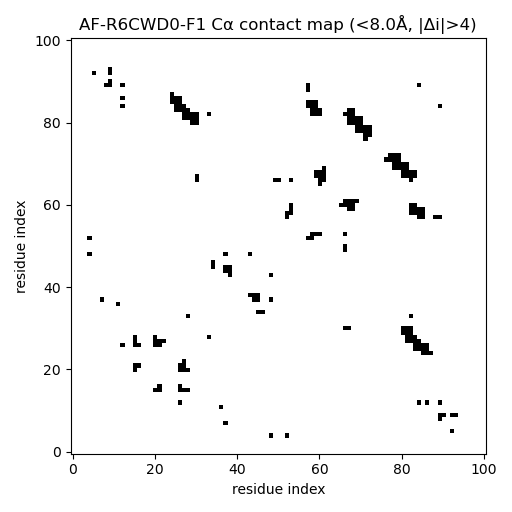SN A 1 86 ? 2.979 6.321 1.986 1.00 98.38 86 ASN A O 1
ATOM 723 N N . MET A 1 87 ? 4.991 6.413 0.977 1.00 98.38 87 MET A N 1
ATOM 724 C CA . MET A 1 87 ? 5.756 6.367 2.229 1.00 98.38 87 MET A CA 1
ATOM 725 C C . MET A 1 87 ? 5.590 7.636 3.071 1.00 98.38 87 MET A C 1
ATOM 727 O O . MET A 1 87 ? 5.555 7.547 4.293 1.00 98.38 87 MET A O 1
ATOM 731 N N . ALA A 1 88 ? 5.380 8.799 2.449 1.00 98.06 88 ALA A N 1
ATOM 732 C CA . ALA A 1 88 ? 5.108 10.027 3.194 1.00 98.06 88 ALA A CA 1
ATOM 733 C C . ALA A 1 88 ? 3.771 9.932 3.948 1.00 98.06 88 ALA A C 1
ATOM 735 O O . ALA A 1 88 ? 3.680 10.316 5.111 1.00 98.06 88 ALA A O 1
ATOM 736 N N . VAL A 1 89 ? 2.737 9.358 3.320 1.00 98.12 89 VAL A N 1
ATOM 737 C CA . VAL A 1 89 ? 1.454 9.087 3.993 1.00 98.12 89 VAL A CA 1
ATOM 738 C C . VAL A 1 89 ? 1.647 8.109 5.151 1.00 98.12 89 VAL A C 1
ATOM 740 O O . VAL A 1 89 ? 1.110 8.335 6.235 1.00 98.12 89 VAL A O 1
ATOM 743 N N . LEU A 1 90 ? 2.438 7.051 4.947 1.00 97.94 90 LEU A N 1
ATOM 744 C CA . LEU A 1 90 ? 2.747 6.071 5.989 1.00 97.94 90 LEU A CA 1
ATOM 745 C C . LEU A 1 90 ? 3.366 6.733 7.223 1.00 97.94 90 LEU A C 1
ATOM 747 O O . LEU A 1 90 ? 2.913 6.489 8.340 1.00 97.94 90 LEU A O 1
ATOM 751 N N . GLU A 1 91 ? 4.365 7.592 7.026 1.00 97.62 91 GLU A N 1
ATOM 752 C CA . GLU A 1 91 ? 5.033 8.313 8.112 1.00 97.62 91 GLU A CA 1
ATOM 753 C C . GLU A 1 91 ? 4.069 9.217 8.888 1.00 97.62 91 GLU A C 1
ATOM 755 O O . GLU A 1 91 ? 4.125 9.270 10.118 1.00 97.62 91 GLU A O 1
ATOM 760 N N . GLN A 1 92 ? 3.157 9.908 8.197 1.00 97.25 92 GLN A N 1
ATOM 761 C CA . GLN A 1 92 ? 2.149 10.747 8.853 1.00 97.25 92 GLN A CA 1
ATOM 762 C C . GLN A 1 92 ? 1.152 9.911 9.663 1.00 97.25 92 GLN A C 1
ATOM 764 O O . GLN A 1 92 ? 0.863 10.239 10.815 1.00 97.25 92 GLN A O 1
ATOM 769 N N . LEU A 1 93 ? 0.666 8.798 9.105 1.00 96.56 93 LEU A N 1
ATOM 770 C CA . LEU A 1 93 ? -0.234 7.889 9.819 1.00 96.56 93 LEU A CA 1
ATOM 771 C C . LEU A 1 93 ? 0.436 7.285 11.057 1.00 96.56 93 LEU A C 1
ATOM 773 O O . LEU A 1 93 ? -0.197 7.183 12.107 1.00 96.56 93 LEU A O 1
ATOM 777 N N . GLU A 1 94 ? 1.716 6.928 10.966 1.00 95.25 94 GLU A N 1
ATOM 778 C CA . GLU A 1 94 ? 2.476 6.405 12.101 1.00 95.25 94 GLU A CA 1
ATOM 779 C C . GLU A 1 94 ? 2.657 7.459 13.208 1.00 95.25 94 GLU A C 1
ATOM 781 O O . GLU A 1 94 ? 2.496 7.145 14.390 1.00 95.25 94 GLU A O 1
ATOM 786 N N . LYS A 1 95 ? 2.928 8.723 12.848 1.00 95.19 95 LYS A N 1
ATOM 787 C CA . LYS A 1 95 ? 2.992 9.837 13.813 1.00 95.19 95 LYS A CA 1
ATOM 788 C C . LYS A 1 95 ? 1.662 10.028 14.543 1.00 95.19 95 LYS A C 1
ATOM 790 O O . LYS A 1 95 ? 1.654 10.113 15.770 1.00 95.19 95 LYS A O 1
ATOM 795 N N . LEU A 1 96 ? 0.544 10.025 13.815 1.00 92.62 96 LEU A N 1
ATOM 796 C CA . LEU A 1 96 ? -0.795 10.161 14.403 1.00 92.62 96 LEU A CA 1
ATOM 797 C C . LEU A 1 96 ? -1.145 8.999 15.343 1.00 92.62 96 LEU A C 1
ATOM 799 O O . LEU A 1 96 ? -1.808 9.205 16.356 1.00 92.62 96 LEU A O 1
ATOM 803 N N . GLN A 1 97 ? -0.690 7.780 15.043 1.00 89.56 97 GLN A N 1
ATOM 804 C CA . GLN A 1 97 ? -0.899 6.621 15.918 1.00 89.56 97 GLN A CA 1
ATOM 805 C C . GLN A 1 97 ? -0.094 6.710 17.222 1.00 89.56 97 GLN A C 1
ATOM 807 O O . GLN A 1 97 ? -0.558 6.218 18.248 1.00 89.56 97 GLN A O 1
ATOM 812 N N . LYS A 1 98 ? 1.092 7.330 17.194 1.00 88.00 98 LYS A N 1
ATOM 813 C CA . LYS A 1 98 ? 1.939 7.526 18.383 1.00 88.00 98 LYS A CA 1
ATOM 814 C C . LYS A 1 98 ? 1.406 8.614 19.318 1.00 88.00 98 LYS A C 1
ATOM 816 O O . LYS A 1 98 ? 1.553 8.466 20.517 1.00 88.00 98 LYS A O 1
ATOM 821 N N . GLN A 1 99 ? 0.761 9.656 18.788 1.00 80.44 99 GLN A N 1
ATOM 822 C CA . GLN A 1 99 ? 0.166 10.744 19.588 1.00 80.44 99 GLN A CA 1
ATOM 823 C C . GLN A 1 99 ? -1.111 10.339 20.339 1.00 80.44 99 GLN A C 1
ATOM 825 O O . GLN A 1 99 ? -1.553 11.048 21.233 1.00 80.44 99 GLN A O 1
ATOM 830 N N . LYS A 1 100 ? -1.730 9.222 19.946 1.00 69.31 100 LYS A N 1
ATOM 831 C CA . LYS A 1 100 ? -2.929 8.670 20.592 1.00 69.31 100 LYS A CA 1
ATOM 832 C C . LYS A 1 100 ? -2.617 7.703 21.743 1.00 69.31 100 LYS A C 1
ATOM 834 O O . LYS A 1 100 ? -3.554 7.153 22.316 1.00 69.31 100 LYS A O 1
ATOM 839 N N . LYS A 1 101 ? -1.337 7.432 22.007 1.00 56.44 101 LYS A N 1
ATOM 840 C CA . LYS A 1 101 ? -0.869 6.624 23.138 1.00 56.44 101 LYS A CA 1
ATOM 841 C C . LYS A 1 101 ? -0.441 7.538 24.270 1.00 56.44 101 LYS A C 1
ATOM 843 O O . LYS A 1 101 ? -0.676 7.129 25.423 1.00 56.44 101 LYS A O 1
#

Sequence (101 aa):
MIELYAKEFVAIGRYLERQGKVRKGYALIEKGSLEVLLDRNHYDTSNNKLKIWKALKWIDTEADGRLTKRVYEGADHRYRPYVKLNMAVLEQLEKLQKQKK

Mean predicted aligned error: 3.19 Å

Nearest PDB structures (foldseek):
  5vfy-assembly2_D  TM=8.749E-01  e=9.718E-08  Clostridium perfringens
  8tch-assembly1_A  TM=7.736E-01  e=2.108E-02  Staphylococcus aureus
  8tch-assembly1_B  TM=7.690E-01  e=2.933E-02  Staphylococcus aureus

Solvent-accessible surface a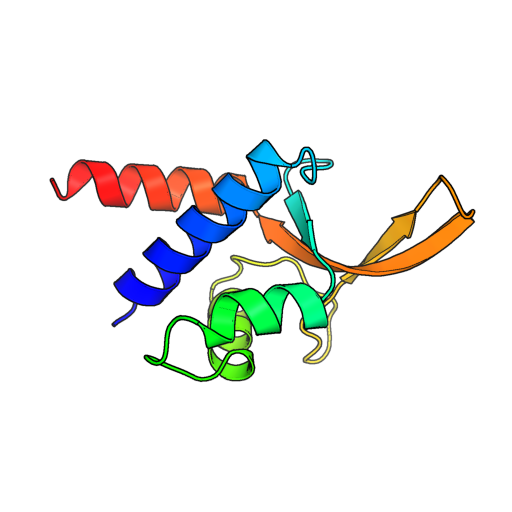rea (backbone atoms only — not comparable to full-atom values): 5713 Å² total; per-residue (Å²): 117,72,64,57,58,51,52,50,51,38,53,51,48,54,52,34,47,76,69,66,34,55,54,96,65,22,29,57,42,45,58,70,66,47,37,62,61,39,55,72,52,83,87,55,56,37,70,58,53,52,50,51,35,44,77,70,62,38,33,54,49,43,78,86,91,44,76,34,27,76,42,78,40,81,91,78,76,41,74,43,66,23,30,30,38,36,44,68,53,37,54,52,54,52,52,58,58,58,76,73,109

Foldseek 3Di:
DVLVLLVLLLVVQVVQVVVVQDDPQWRWDALVVQQVSVVVPVPDHSVVSLVVCVVVVQWDDDPDPGSWDWDQDPVVRDTDTTTTGGNVSSVVSVVVVVVVD

Secondary structure (DSSP, 8-state):
-HHHHHHHHHHHHHHHHHTT-EETTEEEE-HHHHHHHHTTSTTS-HHHHHHHHHHTT-EE--STT-S-EEEEETTTTEEEEEEEEEHHHHHHHHHHHHHT-

pLDDT: mean 94.32, std 6.5, range [56.44, 98.5]

Radius of gyration: 13.43 Å; Cα contacts (8 Å, |Δi|>4): 121; chains: 1; bounding box: 29×23×43 Å